Protein AF-A0A9D0C045-F1 (afdb_monomer_lite)

Foldseek 3Di:
DEDEAEALDPVVQVVVCVVCVVVVYHHPYGYNDPVVVVVVVVVD

Sequence (44 aa):
MRVLLIDDHTLFRVGLEALLESRGIEVVASVGSGQECLRLVEEL

Secondary structure (DSSP, 8-state):
-EEEEE-S-HHHHHHHHHHHHHTT-EEEEEES-HHHHHHHHHH-

pLDDT: mean 95.11, std 3.28, range [80.56, 98.25]

Radius of gyration: 10.29 Å; chains: 1; bounding box: 21×24×22 Å

Structure (mmCIF, N/CA/C/O backbone):
data_AF-A0A9D0C045-F1
#
_entry.id   AF-A0A9D0C045-F1
#
loop_
_atom_site.group_PDB
_atom_site.id
_atom_site.type_symbol
_atom_site.label_atom_id
_atom_site.label_alt_id
_atom_site.label_comp_id
_atom_site.label_asym_id
_atom_site.label_entity_id
_atom_site.label_seq_id
_atom_site.pdbx_PDB_ins_code
_atom_site.Cartn_x
_atom_site.Cartn_y
_atom_site.Cartn_z
_atom_site.occupancy
_atom_site.B_iso_or_equiv
_atom_site.auth_seq_id
_atom_site.auth_comp_id
_atom_site.auth_asym_id
_atom_site.auth_atom_id
_atom_site.pdbx_PDB_model_num
ATOM 1 N N . MET A 1 1 ? -14.620 -1.523 1.173 1.00 92.56 1 MET A N 1
ATOM 2 C CA . MET A 1 1 ? -14.159 -1.361 -0.227 1.00 92.56 1 MET A CA 1
ATOM 3 C C . MET A 1 1 ? -12.677 -1.679 -0.245 1.00 92.56 1 MET A C 1
ATOM 5 O O . MET A 1 1 ? -12.004 -1.251 0.683 1.00 92.56 1 MET A O 1
ATOM 9 N N . ARG A 1 2 ? -12.204 -2.446 -1.231 1.00 94.69 2 ARG A N 1
ATOM 10 C CA . ARG A 1 2 ? -10.804 -2.883 -1.347 1.00 94.69 2 ARG A CA 1
ATOM 11 C C . ARG A 1 2 ? -10.171 -2.199 -2.550 1.00 94.69 2 ARG A C 1
ATOM 13 O O . ARG A 1 2 ? -10.814 -2.142 -3.598 1.00 94.69 2 ARG A O 1
ATOM 20 N N . VAL A 1 3 ? -8.966 -1.663 -2.393 1.00 95.69 3 VAL A N 1
ATOM 21 C CA . VAL A 1 3 ? -8.257 -0.930 -3.450 1.00 95.69 3 VAL A CA 1
ATOM 22 C C . VAL A 1 3 ? -6.806 -1.380 -3.542 1.00 95.69 3 VAL A C 1
ATOM 24 O O . VAL A 1 3 ? -6.197 -1.735 -2.537 1.00 95.69 3 VAL A O 1
ATOM 27 N N . LEU A 1 4 ? -6.255 -1.336 -4.750 1.00 96.25 4 LEU A N 1
ATOM 28 C CA . LEU A 1 4 ? -4.825 -1.470 -5.003 1.00 96.25 4 LEU A CA 1
ATOM 29 C C . LEU A 1 4 ? -4.292 -0.093 -5.392 1.00 96.25 4 LEU A C 1
ATOM 31 O O . LEU A 1 4 ? -4.875 0.575 -6.248 1.00 96.25 4 LEU A O 1
ATOM 35 N N . LEU A 1 5 ? -3.217 0.339 -4.739 1.00 96.00 5 LEU A N 1
ATOM 36 C CA . LEU A 1 5 ? -2.627 1.655 -4.940 1.00 96.00 5 LEU A CA 1
ATOM 37 C C . LEU A 1 5 ? -1.372 1.570 -5.821 1.00 96.00 5 LEU A C 1
ATOM 39 O O . LEU A 1 5 ? -0.472 0.780 -5.543 1.00 96.00 5 LEU A O 1
ATOM 43 N N . ILE A 1 6 ? -1.305 2.402 -6.866 1.00 96.44 6 ILE A N 1
ATOM 44 C CA . ILE A 1 6 ? -0.143 2.523 -7.758 1.00 96.44 6 ILE A CA 1
ATOM 45 C C . ILE A 1 6 ? 0.287 3.983 -7.795 1.00 96.44 6 ILE A C 1
ATOM 47 O O . ILE A 1 6 ? -0.490 4.838 -8.216 1.00 96.44 6 ILE A O 1
ATOM 51 N N . ASP A 1 7 ? 1.519 4.253 -7.380 1.00 96.06 7 ASP A N 1
ATOM 52 C CA . ASP A 1 7 ? 2.125 5.581 -7.464 1.00 96.06 7 ASP A CA 1
ATOM 53 C C . ASP A 1 7 ? 3.652 5.448 -7.431 1.00 96.06 7 ASP A C 1
ATOM 55 O O . ASP A 1 7 ? 4.187 4.720 -6.593 1.00 96.06 7 ASP A O 1
ATOM 59 N N . ASP A 1 8 ? 4.366 6.126 -8.326 1.00 94.88 8 ASP A N 1
ATOM 60 C CA . ASP A 1 8 ? 5.829 6.063 -8.438 1.00 94.88 8 ASP A CA 1
ATOM 61 C C . ASP A 1 8 ? 6.565 6.855 -7.337 1.00 94.88 8 ASP A C 1
ATOM 63 O O . ASP A 1 8 ? 7.773 6.687 -7.148 1.00 94.88 8 ASP A O 1
ATOM 67 N N . HIS A 1 9 ? 5.851 7.642 -6.527 1.00 97.31 9 HIS A N 1
ATOM 68 C CA . HIS A 1 9 ? 6.393 8.437 -5.430 1.00 97.31 9 HIS A CA 1
ATOM 69 C C . HIS A 1 9 ? 6.122 7.791 -4.065 1.00 97.31 9 HIS A C 1
ATOM 71 O O . HIS A 1 9 ? 5.045 7.901 -3.478 1.00 97.31 9 HIS A O 1
ATOM 77 N N . THR A 1 10 ? 7.162 7.197 -3.473 1.00 95.00 10 THR A N 1
ATOM 78 C CA . THR A 1 10 ? 7.072 6.468 -2.192 1.00 95.00 10 THR A CA 1
ATOM 79 C C . THR A 1 10 ? 6.411 7.258 -1.057 1.00 95.00 10 THR A C 1
ATOM 81 O O . THR A 1 10 ? 5.567 6.711 -0.353 1.00 95.00 10 THR A O 1
ATOM 84 N N . LEU A 1 11 ? 6.762 8.535 -0.866 1.00 97.00 11 LEU A N 1
ATOM 85 C CA . LEU A 1 11 ? 6.217 9.334 0.240 1.00 97.00 11 LEU A CA 1
ATOM 86 C C . LEU A 1 11 ? 4.718 9.612 0.075 1.00 97.00 11 LEU A C 1
ATOM 88 O O . LEU A 1 11 ? 3.969 9.544 1.048 1.00 97.00 11 LEU A O 1
ATOM 92 N N . PHE A 1 12 ? 4.279 9.901 -1.151 1.00 96.12 12 PHE A N 1
ATOM 93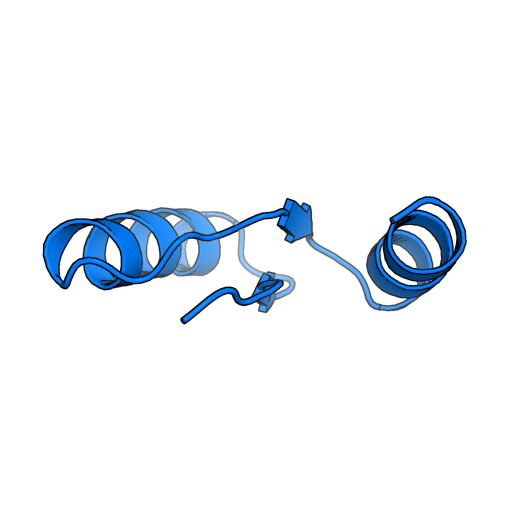 C CA . PHE A 1 12 ? 2.867 10.129 -1.437 1.00 96.12 12 PHE A CA 1
ATOM 94 C C . PHE A 1 12 ? 2.064 8.840 -1.267 1.00 96.12 12 PHE A C 1
ATOM 96 O O . PHE A 1 12 ? 1.032 8.850 -0.600 1.00 96.12 12 PHE A O 1
ATOM 103 N N . ARG A 1 13 ? 2.595 7.721 -1.773 1.00 96.69 13 ARG A N 1
ATOM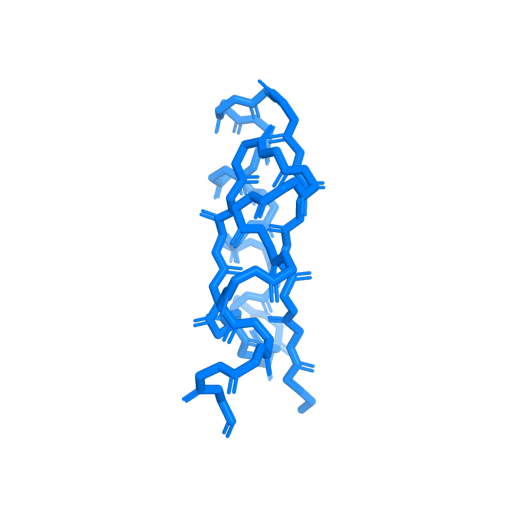 104 C CA . ARG A 1 13 ? 1.991 6.394 -1.647 1.00 96.69 13 ARG A CA 1
ATOM 105 C C . ARG A 1 13 ? 1.736 5.998 -0.189 1.00 96.69 13 ARG A C 1
ATOM 107 O O . ARG A 1 13 ? 0.603 5.686 0.156 1.00 96.69 13 ARG A O 1
ATOM 114 N N . VAL A 1 14 ? 2.748 6.108 0.677 1.00 96.94 14 VAL A N 1
ATOM 115 C CA . VAL A 1 14 ? 2.619 5.800 2.117 1.00 96.94 14 VAL A CA 1
ATOM 116 C C . VAL A 1 14 ? 1.610 6.727 2.805 1.00 96.94 14 VAL A C 1
ATOM 118 O O . VAL A 1 14 ? 0.804 6.280 3.619 1.00 96.94 14 V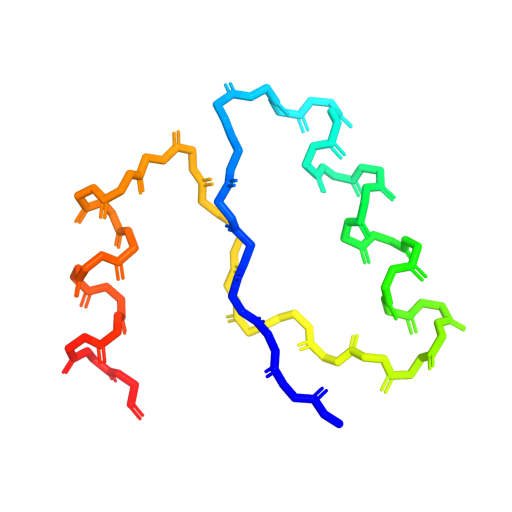AL A O 1
ATOM 121 N N . GLY A 1 15 ? 1.626 8.023 2.478 1.00 97.81 15 GLY A N 1
ATOM 122 C CA . GLY A 1 15 ? 0.671 8.979 3.043 1.00 97.81 15 GLY A CA 1
ATOM 123 C C . GLY A 1 15 ? -0.772 8.692 2.621 1.00 97.81 15 GLY A C 1
ATOM 124 O O . GLY A 1 15 ? -1.685 8.746 3.444 1.00 97.81 15 GLY A O 1
ATOM 125 N N . LEU A 1 16 ? -0.984 8.361 1.347 1.00 97.38 16 LEU A N 1
ATOM 126 C CA . LEU A 1 16 ? -2.297 8.034 0.802 1.00 97.38 16 LEU A CA 1
ATOM 127 C C . LEU A 1 16 ? -2.830 6.704 1.349 1.00 97.38 16 LEU A C 1
ATOM 129 O O . LEU A 1 16 ? -4.010 6.624 1.679 1.00 97.38 16 LEU A O 1
ATOM 133 N N . GLU A 1 17 ? -1.970 5.700 1.508 1.00 97.75 17 GLU A N 1
ATOM 134 C CA . GLU A 1 17 ? -2.300 4.419 2.140 1.00 97.75 17 GLU A CA 1
ATOM 135 C C . GLU A 1 17 ? -2.860 4.625 3.555 1.00 97.75 17 GLU A C 1
ATOM 137 O O . GLU A 1 17 ? -4.002 4.250 3.823 1.00 97.75 17 GLU A O 1
ATOM 142 N N . ALA A 1 18 ? -2.147 5.368 4.410 1.00 97.62 18 ALA A N 1
ATOM 143 C CA . ALA A 1 18 ? -2.615 5.689 5.761 1.00 97.62 18 ALA A CA 1
ATOM 144 C C . ALA A 1 18 ? -3.951 6.463 5.770 1.00 97.62 18 ALA A C 1
ATOM 146 O O . ALA A 1 18 ? -4.817 6.231 6.619 1.00 97.62 18 ALA A O 1
ATOM 147 N N . LEU A 1 19 ? -4.149 7.387 4.820 1.00 98.12 19 LEU A N 1
ATOM 148 C CA . LEU A 1 19 ? -5.401 8.140 4.693 1.00 98.12 19 LEU A CA 1
ATOM 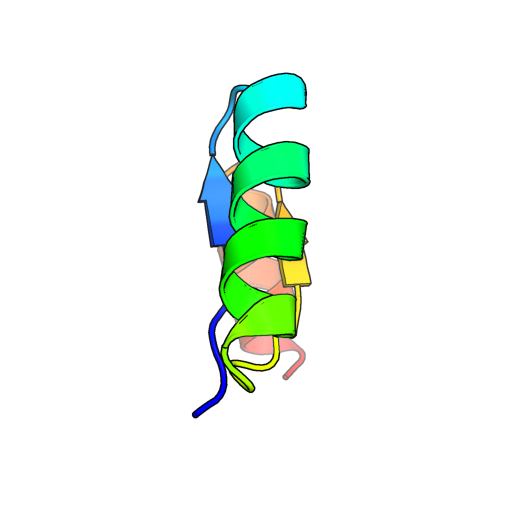149 C C . LEU A 1 19 ? -6.579 7.236 4.307 1.00 98.12 19 LEU A C 1
ATOM 151 O O . LEU A 1 19 ? -7.671 7.401 4.855 1.00 98.12 19 LEU A O 1
ATOM 155 N N . LEU A 1 20 ? -6.377 6.299 3.381 1.00 97.75 20 LEU A N 1
ATOM 156 C CA . LEU A 1 20 ? -7.401 5.350 2.940 1.00 97.75 20 LEU A CA 1
ATOM 157 C C . LEU A 1 20 ? -7.787 4.387 4.068 1.00 97.75 20 LEU A C 1
ATOM 159 O O . LEU A 1 20 ? -8.978 4.248 4.368 1.00 97.75 20 LEU A O 1
ATOM 163 N N . GLU A 1 21 ? -6.802 3.816 4.758 1.00 97.06 21 GLU A N 1
ATOM 164 C CA . GLU A 1 21 ? -7.034 2.921 5.895 1.00 97.06 21 GLU A CA 1
ATOM 165 C C . GLU A 1 21 ? -7.777 3.624 7.035 1.00 97.06 21 GLU A C 1
ATOM 167 O O . GLU A 1 21 ? -8.743 3.081 7.575 1.00 97.06 21 GLU A O 1
ATOM 172 N N . SER A 1 22 ? -7.426 4.882 7.339 1.00 97.75 22 SER A N 1
ATOM 173 C CA . SER A 1 22 ? -8.124 5.679 8.363 1.00 97.75 22 SER A CA 1
ATOM 174 C C . SER A 1 22 ? -9.613 5.903 8.060 1.00 97.75 22 SER A 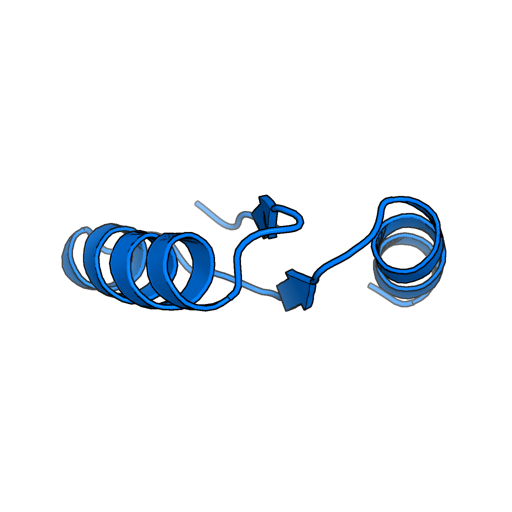C 1
ATOM 176 O O . SER A 1 22 ? -10.400 6.204 8.957 1.00 97.75 22 SER A O 1
ATOM 178 N N . ARG A 1 23 ? -10.014 5.743 6.791 1.00 97.50 23 ARG A N 1
ATOM 179 C CA . ARG A 1 23 ? -11.399 5.856 6.312 1.00 97.50 23 ARG A CA 1
ATOM 180 C C . ARG A 1 23 ? -12.086 4.498 6.137 1.00 97.50 23 ARG A C 1
ATOM 182 O O . ARG A 1 23 ? -13.189 4.452 5.594 1.00 97.50 23 ARG A O 1
ATOM 189 N N . GLY A 1 24 ? -11.463 3.405 6.580 1.00 97.19 24 GLY A N 1
ATOM 190 C CA . GLY A 1 24 ? -12.009 2.051 6.451 1.00 97.19 24 GLY A CA 1
ATOM 191 C C . GLY A 1 24 ? -11.933 1.487 5.029 1.00 97.19 24 GLY A C 1
ATOM 192 O O . GLY A 1 24 ? -12.722 0.609 4.670 1.00 97.19 24 GLY A O 1
ATOM 193 N N . ILE A 1 25 ? -11.026 2.009 4.198 1.00 98.25 25 ILE A N 1
ATOM 194 C CA . ILE A 1 25 ? -10.725 1.457 2.876 1.00 98.25 25 ILE A CA 1
ATOM 195 C C . ILE A 1 25 ? -9.490 0.572 3.019 1.00 98.25 25 ILE A C 1
ATOM 197 O O . ILE A 1 25 ? -8.433 1.038 3.426 1.00 98.25 25 ILE A O 1
ATOM 201 N N . GLU A 1 26 ? -9.634 -0.703 2.679 1.00 97.44 26 GLU A N 1
ATOM 202 C CA . GLU A 1 26 ? -8.541 -1.672 2.733 1.00 97.44 26 GLU A CA 1
ATOM 203 C C . GLU A 1 26 ? 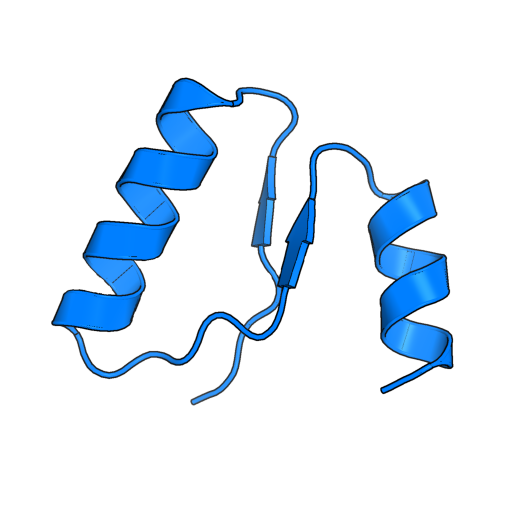-7.644 -1.500 1.504 1.00 97.44 26 GLU A C 1
ATOM 205 O O . GLU A 1 26 ? -8.118 -1.618 0.367 1.00 97.44 26 GLU A O 1
ATOM 210 N N . VAL A 1 27 ? -6.359 -1.230 1.734 1.00 96.38 27 VAL A N 1
ATOM 211 C CA . VAL A 1 27 ? -5.333 -1.201 0.690 1.00 96.38 27 VAL A CA 1
ATOM 212 C C . VAL A 1 27 ? -4.718 -2.594 0.604 1.00 96.38 27 VAL A C 1
ATOM 214 O O . VAL A 1 27 ? -3.953 -3.002 1.468 1.00 96.38 27 VAL A O 1
ATOM 217 N N . VAL A 1 28 ? -5.087 -3.361 -0.423 1.00 95.38 28 VAL A N 1
ATOM 218 C CA . VAL A 1 28 ? -4.672 -4.775 -0.547 1.00 95.38 28 VAL A CA 1
ATOM 219 C C . VAL A 1 28 ? -3.236 -4.925 -1.042 1.00 95.38 28 VAL A C 1
ATOM 221 O O . VAL A 1 28 ? -2.616 -5.964 -0.842 1.00 95.38 28 VAL A O 1
ATOM 224 N N . ALA A 1 29 ? -2.733 -3.896 -1.723 1.00 95.00 29 ALA A N 1
ATOM 225 C CA . ALA A 1 29 ? -1.366 -3.787 -2.202 1.00 95.00 29 ALA A CA 1
ATOM 226 C C . ALA A 1 29 ? -1.052 -2.329 -2.576 1.00 95.00 29 ALA A C 1
ATOM 228 O O . ALA A 1 29 ? -1.938 -1.572 -2.987 1.00 95.00 29 ALA A O 1
ATOM 229 N N . SER A 1 30 ? 0.221 -1.959 -2.451 1.00 96.00 30 SER A N 1
ATOM 230 C CA . SER A 1 30 ? 0.736 -0.599 -2.616 1.00 96.00 30 SER A CA 1
ATOM 231 C C . SER A 1 30 ? 2.064 -0.666 -3.373 1.00 96.00 30 SER A C 1
ATOM 233 O O . SER A 1 30 ? 3.078 -1.090 -2.820 1.00 96.00 30 SER A O 1
ATOM 235 N N . VAL A 1 31 ? 2.057 -0.313 -4.662 1.00 96.38 31 VAL A N 1
ATOM 236 C CA . VAL A 1 31 ? 3.184 -0.560 -5.580 1.00 96.38 31 VAL A CA 1
ATOM 237 C C . VAL A 1 31 ? 3.656 0.680 -6.325 1.00 96.38 31 VAL A C 1
ATOM 239 O O . VAL A 1 31 ? 2.916 1.643 -6.521 1.00 96.38 31 VAL A O 1
ATOM 242 N N . GLY A 1 32 ? 4.921 0.645 -6.752 1.00 95.94 32 GLY A N 1
ATOM 243 C CA . GLY A 1 32 ? 5.568 1.751 -7.463 1.00 95.94 32 GLY A CA 1
ATOM 244 C C . GLY A 1 32 ? 5.382 1.734 -8.979 1.00 95.94 32 GLY A C 1
ATOM 245 O O . GLY A 1 32 ? 5.720 2.706 -9.647 1.00 95.94 32 GLY A O 1
ATOM 246 N N . SER A 1 33 ? 4.898 0.625 -9.546 1.00 94.94 33 SER A N 1
ATOM 247 C CA . SER A 1 33 ? 4.823 0.448 -10.997 1.00 94.94 33 SER A CA 1
ATOM 248 C C . SER A 1 33 ? 3.588 -0.330 -11.438 1.00 94.94 33 SER A C 1
ATOM 250 O O . SER A 1 33 ? 3.096 -1.218 -10.739 1.00 94.94 33 SER A O 1
ATOM 252 N N . GLY A 1 34 ? 3.120 -0.036 -12.653 1.00 92.81 34 GLY A N 1
ATOM 253 C CA . GLY A 1 34 ? 2.006 -0.758 -13.264 1.00 92.81 34 GLY A CA 1
ATOM 254 C C . GLY A 1 34 ? 2.329 -2.230 -13.532 1.00 92.81 34 GLY A C 1
ATOM 255 O O . GLY A 1 34 ? 1.468 -3.083 -13.361 1.00 92.81 34 GLY A O 1
ATOM 256 N N . GLN A 1 35 ? 3.572 -2.564 -13.890 1.00 94.62 35 GLN A N 1
ATOM 257 C CA . GLN A 1 35 ? 3.979 -3.953 -14.133 1.00 94.62 35 GLN A CA 1
ATOM 258 C C . GLN A 1 35 ? 3.932 -4.801 -12.858 1.00 94.62 35 GLN A C 1
ATOM 260 O O . GLN A 1 35 ? 3.573 -5.973 -12.916 1.00 94.62 35 GLN A O 1
ATOM 265 N N . GLU A 1 36 ? 4.311 -4.228 -11.716 1.00 92.62 36 GLU A N 1
ATOM 266 C CA . GLU A 1 36 ? 4.190 -4.889 -10.415 1.00 92.62 36 GLU A CA 1
ATOM 267 C C . GLU A 1 36 ? 2.724 -5.081 -10.021 1.00 92.62 36 GLU A C 1
ATOM 269 O O . GLU A 1 36 ? 2.349 -6.172 -9.600 1.00 92.62 36 GLU A O 1
ATOM 274 N N . CYS A 1 37 ? 1.881 -4.072 -10.265 1.00 93.62 37 CYS A N 1
ATOM 275 C CA . CYS A 1 37 ? 0.438 -4.188 -10.073 1.00 93.62 37 CYS A CA 1
ATOM 276 C C . CYS A 1 37 ? -0.172 -5.315 -10.908 1.00 93.62 37 CYS A C 1
ATOM 278 O O . CYS A 1 37 ? -0.955 -6.093 -10.378 1.00 93.62 37 CYS A O 1
ATOM 280 N N . LEU A 1 38 ? 0.142 -5.396 -12.205 1.00 94.12 38 LEU A N 1
ATOM 281 C CA . LEU A 1 38 ? -0.449 -6.407 -13.086 1.00 94.12 38 LEU A CA 1
ATOM 282 C C . LEU A 1 38 ? -0.150 -7.824 -12.587 1.00 94.12 38 LEU A C 1
ATOM 284 O O . LEU A 1 38 ? -1.063 -8.638 -12.523 1.00 94.12 38 LEU A O 1
ATOM 288 N N . ARG A 1 39 ? 1.087 -8.081 -12.139 1.00 92.75 39 ARG A N 1
ATOM 289 C CA . ARG A 1 39 ? 1.455 -9.368 -11.528 1.00 92.75 39 ARG A CA 1
ATOM 290 C C . ARG A 1 39 ? 0.656 -9.657 -10.257 1.00 92.75 39 ARG A C 1
ATOM 292 O O . ARG A 1 39 ? 0.132 -10.748 -10.111 1.00 92.75 39 ARG A O 1
ATOM 299 N N . LEU A 1 40 ? 0.520 -8.675 -9.364 1.00 91.38 40 LEU A N 1
ATOM 300 C CA . LEU A 1 40 ? -0.245 -8.846 -8.124 1.00 91.38 40 LEU A CA 1
ATOM 301 C C . LEU A 1 40 ? -1.732 -9.096 -8.379 1.00 91.38 40 LEU A C 1
ATOM 303 O O . LEU A 1 40 ? -2.341 -9.893 -7.681 1.00 91.38 40 LEU A O 1
ATOM 307 N N . VAL A 1 41 ? -2.322 -8.422 -9.367 1.00 91.88 41 VAL A N 1
ATOM 308 C CA . VAL A 1 41 ? -3.734 -8.618 -9.724 1.00 91.88 41 VAL A CA 1
ATOM 309 C C . VAL A 1 41 ? -3.977 -10.011 -10.304 1.00 91.88 41 VAL A C 1
ATOM 311 O O . VAL A 1 41 ? -5.046 -10.563 -10.083 1.00 91.88 41 VAL A O 1
ATOM 314 N N . GLU A 1 42 ? -3.009 -10.594 -11.013 1.00 92.00 42 GLU A N 1
ATOM 315 C CA . GLU A 1 42 ? -3.093 -11.983 -11.488 1.00 92.00 42 GLU A CA 1
ATOM 316 C C . GLU A 1 42 ? -3.010 -13.016 -10.346 1.00 92.00 42 GLU A C 1
ATOM 318 O O . GLU A 1 42 ? -3.495 -14.136 -10.505 1.00 92.00 42 GLU A O 1
ATOM 323 N N . GLU A 1 43 ? -2.420 -12.650 -9.203 1.00 85.19 43 GLU A N 1
ATOM 324 C CA . GLU A 1 43 ? -2.241 -13.511 -8.022 1.00 85.19 43 GLU A CA 1
ATOM 325 C C . GLU A 1 43 ? -3.349 -13.356 -6.951 1.00 85.19 43 GLU A C 1
ATOM 327 O O . GLU A 1 43 ? -3.375 -14.135 -5.993 1.00 85.19 43 GLU A O 1
ATOM 332 N N . LEU A 1 44 ? -4.250 -12.372 -7.097 1.00 80.56 44 LEU A N 1
ATOM 333 C CA . LEU A 1 44 ? -5.328 -12.021 -6.151 1.00 80.56 44 LEU A CA 1
ATOM 334 C C . LEU A 1 44 ? -6.684 -12.655 -6.497 1.00 80.56 44 LEU A C 1
ATOM 336 O O . LEU A 1 44 ? -7.411 -12.988 -5.529 1.00 80.56 44 LEU A O 1
#